Protein AF-A0A7R9QWK0-F1 (afdb_monomer_lite)

Sequence (122 aa):
MKLILGSCLAAILIASVVCPYTEADCKTKAAFSAKATQLTTAITGAQQQLDTVMAQKAQLPAQYQTALTKLQTDLKTFKTNKESLNSKVQSGKIDLPTACQQALTMVEQLKTDLQAVTQAAG

Secondary structure (DSSP, 8-state):
---HHHHHHHHHHHHHH-----GGGGS-HHHHHHHHHHHHHHHHHHHHHHHHHHHTGGGS-HHHHHHHHHHHHHHHHHHHHHHHHHHHHHHT-S-HHHHHHHHHHHHHHHHHHHHHHHHHH-

Organism: NCBI:txid334625

Radius of gyration: 15.69 Å; chains: 1; bounding box: 42×20×44 Å

Structure (mmCIF, N/CA/C/O backbone):
data_AF-A0A7R9QWK0-F1
#
_entry.id   AF-A0A7R9QWK0-F1
#
loop_
_atom_site.group_PDB
_atom_site.id
_atom_site.type_symbol
_atom_site.label_atom_id
_atom_site.label_al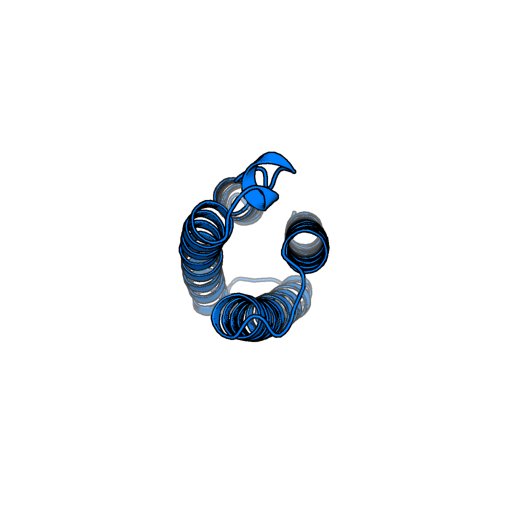t_id
_atom_site.label_comp_id
_atom_site.label_asym_id
_atom_site.label_entity_id
_atom_site.label_seq_id
_atom_site.pdbx_PDB_ins_code
_atom_site.Cartn_x
_atom_site.Cartn_y
_atom_site.Cartn_z
_atom_site.occupancy
_atom_site.B_iso_or_equiv
_atom_site.auth_seq_id
_atom_site.auth_comp_id
_atom_site.auth_asym_id
_atom_site.auth_atom_id
_atom_site.pdbx_PDB_model_num
ATOM 1 N N . MET A 1 1 ? -25.035 12.238 18.654 1.00 40.19 1 MET A N 1
ATOM 2 C CA . MET A 1 1 ? -24.098 12.973 17.779 1.00 40.19 1 MET A CA 1
ATOM 3 C C . MET A 1 1 ? -23.587 11.986 16.745 1.00 40.19 1 MET A C 1
ATOM 5 O O . MET A 1 1 ? -22.878 11.060 17.106 1.00 40.19 1 MET A O 1
ATOM 9 N N . LYS A 1 2 ? -24.091 12.084 15.511 1.00 37.00 2 LYS A N 1
ATOM 10 C CA . LYS A 1 2 ? -23.735 11.188 14.400 1.00 37.00 2 LYS A CA 1
ATOM 11 C C . LYS A 1 2 ? -22.254 11.380 14.067 1.00 37.00 2 LYS A C 1
ATOM 13 O O . LYS A 1 2 ? -21.807 12.520 13.994 1.00 37.00 2 LYS A O 1
ATOM 18 N N . LEU A 1 3 ? -21.517 10.278 13.937 1.00 38.09 3 LEU A N 1
ATOM 19 C CA . LEU A 1 3 ? -20.088 10.244 13.643 1.00 38.09 3 LEU A CA 1
ATOM 20 C C . LEU A 1 3 ? -19.778 11.036 12.362 1.00 38.09 3 LEU A C 1
ATOM 22 O O . LEU A 1 3 ? -19.935 10.534 11.258 1.00 38.09 3 LEU A O 1
ATOM 26 N N . ILE A 1 4 ? -19.292 12.269 12.507 1.00 45.44 4 ILE A N 1
ATOM 27 C CA . ILE A 1 4 ? -18.701 13.040 11.398 1.00 45.44 4 ILE A CA 1
ATOM 28 C C . ILE A 1 4 ? -17.282 12.514 11.081 1.00 45.44 4 ILE A C 1
ATOM 30 O O . ILE A 1 4 ? -16.742 12.766 10.006 1.00 45.44 4 ILE A O 1
ATOM 34 N N . LEU A 1 5 ? -16.686 11.715 11.982 1.00 46.22 5 LEU A N 1
ATOM 35 C CA . LEU A 1 5 ? -15.348 11.142 11.800 1.00 46.22 5 LEU A CA 1
ATOM 36 C C . LEU A 1 5 ? -15.275 10.117 10.655 1.00 46.22 5 LEU A C 1
ATOM 38 O O . LEU A 1 5 ? -14.282 10.122 9.932 1.00 46.22 5 LEU A O 1
ATOM 42 N N . GLY A 1 6 ? -16.308 9.288 10.450 1.00 47.09 6 GLY A N 1
ATOM 43 C CA . GLY A 1 6 ? -16.308 8.254 9.403 1.00 47.09 6 GLY A CA 1
ATOM 44 C C . GLY A 1 6 ? -16.246 8.845 7.992 1.00 47.09 6 GLY A C 1
ATOM 45 O O . GLY A 1 6 ? -15.434 8.426 7.172 1.00 47.09 6 GLY A O 1
ATOM 46 N N . SER A 1 7 ? -17.029 9.895 7.735 1.00 44.91 7 SER A N 1
ATOM 47 C CA . SER A 1 7 ? -17.120 10.537 6.417 1.00 44.91 7 SER A CA 1
ATOM 48 C C . SER A 1 7 ? -15.888 11.377 6.067 1.00 44.91 7 SER A C 1
ATOM 50 O O . SER A 1 7 ? -15.486 11.422 4.906 1.00 44.91 7 SER A O 1
ATOM 52 N N . CYS A 1 8 ? -15.271 12.030 7.060 1.00 43.31 8 CYS A N 1
ATOM 53 C CA . CYS A 1 8 ? -14.083 12.858 6.841 1.00 43.31 8 CYS A CA 1
ATOM 54 C C . CYS A 1 8 ? -12.834 12.003 6.603 1.00 43.31 8 CYS A C 1
ATOM 56 O O . CYS A 1 8 ? -12.086 12.272 5.665 1.00 43.31 8 CYS A O 1
ATOM 58 N N . LEU A 1 9 ? -12.628 10.941 7.396 1.00 49.28 9 LEU A N 1
ATOM 59 C CA . LEU A 1 9 ? -11.493 10.043 7.176 1.00 49.28 9 LEU A CA 1
ATOM 60 C C . LEU A 1 9 ? -11.585 9.363 5.817 1.00 49.28 9 LEU A C 1
ATOM 62 O O . LEU A 1 9 ? -10.611 9.343 5.076 1.00 49.28 9 LEU A O 1
ATOM 66 N N . ALA A 1 10 ? -12.773 8.869 5.478 1.00 51.31 10 ALA A N 1
ATOM 67 C CA . ALA A 1 10 ? -13.052 8.218 4.212 1.00 51.31 10 ALA A CA 1
ATOM 68 C C . ALA A 1 10 ? -12.766 9.108 3.005 1.00 51.31 10 ALA A C 1
ATOM 70 O O . ALA A 1 10 ? -12.036 8.714 2.100 1.00 51.31 10 ALA A O 1
ATOM 71 N N . ALA A 1 11 ? -13.317 10.323 2.996 1.00 47.47 11 ALA A N 1
ATOM 72 C CA . ALA A 1 11 ? -13.163 11.233 1.870 1.00 47.47 11 ALA A CA 1
ATOM 73 C C . ALA A 1 11 ? -11.697 11.644 1.669 1.00 47.47 11 ALA A C 1
ATOM 75 O O . ALA A 1 11 ? -11.235 11.715 0.532 1.00 47.47 11 ALA A O 1
ATOM 76 N N . ILE A 1 12 ? -10.950 11.862 2.756 1.00 48.72 12 ILE A N 1
ATOM 77 C CA . ILE A 1 12 ? -9.572 12.361 2.695 1.00 48.72 12 ILE A CA 1
ATOM 78 C C . ILE A 1 12 ? -8.573 11.232 2.391 1.00 48.72 12 ILE A C 1
ATOM 80 O O . ILE A 1 12 ? -7.686 11.406 1.548 1.00 48.72 12 ILE A O 1
ATOM 84 N N . LEU A 1 13 ? -8.736 10.058 3.010 1.00 52.69 13 LEU A N 1
ATOM 85 C CA . LEU A 1 13 ? -7.923 8.873 2.728 1.00 52.69 13 LEU A CA 1
ATOM 86 C C . LEU A 1 13 ? -8.114 8.408 1.281 1.00 52.69 13 LEU A C 1
ATOM 88 O O . LEU A 1 13 ? -7.133 8.157 0.585 1.00 52.69 13 LEU A O 1
ATOM 92 N N . ILE A 1 14 ? -9.361 8.3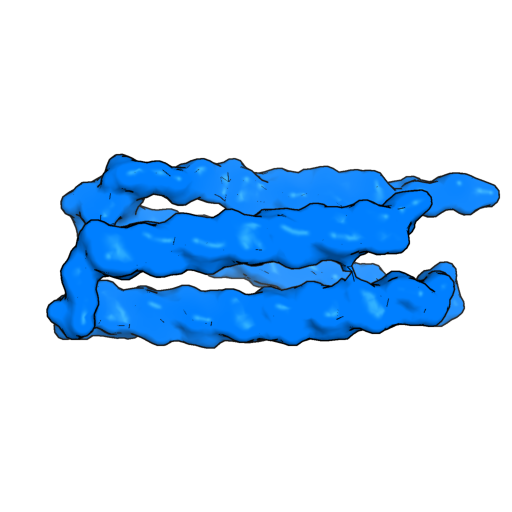59 0.796 1.00 54.94 14 ILE A N 1
ATOM 93 C CA . ILE A 1 14 ? -9.651 7.979 -0.590 1.00 54.94 14 ILE A CA 1
ATOM 94 C C . ILE A 1 14 ? -9.072 9.030 -1.542 1.00 54.94 14 ILE A C 1
ATOM 96 O O . ILE A 1 14 ? -8.322 8.651 -2.436 1.00 54.94 14 ILE A O 1
ATOM 100 N N . ALA A 1 15 ? -9.316 10.330 -1.320 1.00 49.25 15 ALA A N 1
ATOM 101 C CA . ALA A 1 15 ? -8.802 11.412 -2.174 1.00 49.25 15 ALA A CA 1
ATOM 102 C C . ALA A 1 15 ? -7.272 11.401 -2.320 1.00 49.25 15 ALA A C 1
ATOM 104 O O . ALA A 1 15 ? -6.759 11.679 -3.402 1.00 49.25 15 ALA A O 1
ATOM 105 N N . SER A 1 16 ? -6.549 11.021 -1.263 1.00 53.16 16 SER A N 1
ATOM 106 C CA . SER A 1 16 ? -5.086 10.918 -1.285 1.00 53.16 16 SER A CA 1
ATOM 107 C C . SER A 1 16 ? -4.596 9.776 -2.187 1.00 53.16 16 SER A C 1
ATOM 109 O O . SER A 1 16 ? -3.557 9.903 -2.829 1.00 53.16 16 SER A O 1
ATOM 111 N N . VAL A 1 17 ? -5.346 8.669 -2.266 1.00 54.25 17 VAL A N 1
ATOM 112 C CA . VAL A 1 17 ? -5.006 7.475 -3.066 1.00 54.25 17 VAL A CA 1
ATOM 113 C C . VAL A 1 17 ? -5.615 7.533 -4.482 1.00 54.25 17 VAL A C 1
ATOM 115 O O . VAL A 1 17 ? -5.187 6.784 -5.357 1.00 54.25 17 VAL A O 1
ATOM 118 N N . VAL A 1 18 ? -6.541 8.464 -4.776 1.00 51.56 18 VAL A N 1
ATOM 119 C CA . VAL A 1 18 ? -7.109 8.701 -6.129 1.00 51.56 18 VAL A CA 1
ATOM 120 C C . VAL A 1 18 ? -6.140 9.475 -7.038 1.00 51.56 18 VAL A C 1
ATOM 122 O O . VAL A 1 18 ? -6.521 10.386 -7.768 1.00 51.56 18 VAL A O 1
ATOM 125 N N . CYS A 1 19 ? -4.861 9.113 -7.052 1.00 51.28 19 CYS A N 1
ATOM 126 C CA . CYS A 1 19 ? -4.064 9.365 -8.245 1.00 51.28 19 CYS A CA 1
ATOM 127 C C . CYS A 1 19 ? -4.353 8.209 -9.207 1.00 51.28 19 CYS A C 1
ATOM 129 O O . CYS A 1 19 ? -3.926 7.093 -8.907 1.00 51.28 19 CYS A O 1
ATOM 131 N N . PRO A 1 20 ? -5.062 8.422 -10.336 1.00 57.34 20 PRO A N 1
ATOM 132 C CA . PRO A 1 20 ? -5.326 7.346 -11.281 1.00 57.34 20 PRO A CA 1
ATOM 133 C C . PRO A 1 20 ? -3.981 6.832 -11.782 1.00 57.34 20 PRO A C 1
ATOM 135 O O . PRO A 1 20 ? -3.261 7.557 -12.466 1.00 57.34 20 PRO A O 1
ATOM 138 N N . TYR A 1 21 ? -3.592 5.633 -11.357 1.00 63.69 21 TYR A N 1
ATOM 139 C CA . TYR A 1 21 ? -2.498 4.904 -11.980 1.00 63.69 21 TYR A CA 1
ATOM 140 C C . TYR A 1 21 ? -3.051 4.433 -13.327 1.00 63.69 21 TYR A C 1
ATOM 142 O O . TYR A 1 21 ? -4.153 3.895 -13.390 1.00 63.69 21 TYR A O 1
ATOM 150 N N . THR A 1 22 ? -2.365 4.747 -14.414 1.00 66.62 22 THR A N 1
ATOM 151 C CA . THR A 1 22 ? -2.833 4.538 -15.788 1.00 66.62 22 THR A CA 1
ATOM 152 C C . THR A 1 22 ? -1.776 3.799 -16.590 1.00 66.62 22 THR A C 1
ATOM 154 O O . THR A 1 22 ? -0.594 3.836 -16.255 1.00 66.62 22 THR A O 1
ATOM 157 N N . GLU A 1 23 ? -2.169 3.195 -17.710 1.00 64.31 23 GLU A N 1
ATOM 158 C CA . GLU A 1 23 ? -1.219 2.576 -18.646 1.00 64.31 23 GLU A CA 1
ATOM 159 C C . GLU A 1 23 ? -0.157 3.568 -19.162 1.00 64.31 23 GLU A C 1
ATOM 161 O O . GLU A 1 23 ? 0.963 3.186 -19.506 1.00 64.31 23 GLU A O 1
ATOM 166 N N . ALA A 1 24 ? -0.465 4.872 -19.165 1.00 66.69 24 ALA A N 1
ATOM 167 C CA . ALA A 1 24 ? 0.492 5.916 -19.516 1.00 66.69 24 ALA A CA 1
ATOM 168 C C . ALA A 1 24 ? 1.651 6.030 -18.507 1.00 66.69 24 ALA A C 1
ATOM 170 O O . ALA A 1 24 ? 2.767 6.370 -18.910 1.00 66.69 24 ALA A O 1
ATOM 171 N N . ASP A 1 25 ? 1.424 5.684 -17.234 1.00 68.38 25 ASP A N 1
ATOM 172 C CA . ASP A 1 25 ? 2.461 5.639 -16.197 1.00 68.38 25 ASP A CA 1
ATOM 173 C C . ASP A 1 25 ? 3.463 4.486 -16.443 1.00 68.38 25 ASP A C 1
ATOM 175 O O . ASP A 1 25 ? 4.599 4.538 -15.967 1.00 68.38 25 ASP A O 1
ATOM 179 N N . CYS A 1 26 ? 3.091 3.484 -17.255 1.00 70.19 26 CYS A N 1
ATOM 180 C CA . CYS A 1 26 ? 3.942 2.343 -17.609 1.00 70.19 26 CYS A CA 1
ATOM 181 C C . CYS A 1 26 ? 4.935 2.637 -18.748 1.00 70.19 26 CYS A C 1
ATOM 183 O O . CYS A 1 26 ? 5.789 1.802 -19.047 1.00 70.19 26 CYS A O 1
ATOM 185 N N . LYS A 1 27 ? 4.835 3.799 -19.414 1.00 73.62 27 LYS A N 1
ATOM 186 C CA . LYS A 1 27 ? 5.612 4.090 -20.635 1.00 73.62 27 LYS A CA 1
ATOM 187 C C . LYS A 1 27 ? 7.108 4.233 -20.385 1.00 73.62 27 LYS A C 1
ATOM 189 O O . LYS A 1 27 ? 7.907 3.948 -21.270 1.00 73.62 27 LYS A O 1
ATOM 194 N N . THR A 1 28 ? 7.500 4.716 -19.207 1.00 82.12 28 THR A N 1
ATOM 195 C CA . THR A 1 28 ? 8.912 4.912 -18.868 1.00 82.12 28 THR A CA 1
ATOM 196 C C . THR A 1 28 ? 9.169 4.658 -17.390 1.00 82.12 28 THR A C 1
ATOM 198 O O . THR A 1 28 ? 8.324 4.909 -16.532 1.00 82.12 28 THR A O 1
ATOM 201 N N . LYS A 1 29 ? 10.400 4.248 -17.075 1.00 79.56 29 LYS A N 1
ATOM 202 C CA . LYS A 1 29 ? 10.895 4.137 -15.696 1.00 79.56 29 LYS A CA 1
ATOM 203 C C . LYS A 1 29 ? 10.761 5.446 -14.912 1.00 79.56 29 LYS A C 1
ATOM 205 O O . LYS A 1 29 ? 10.480 5.414 -13.718 1.00 79.56 29 LYS A O 1
ATOM 210 N N . ALA A 1 30 ? 10.932 6.587 -15.581 1.00 80.19 30 ALA A N 1
ATOM 211 C CA . ALA A 1 30 ? 10.773 7.906 -14.977 1.00 80.19 30 ALA A CA 1
ATOM 212 C C . ALA A 1 30 ? 9.311 8.186 -14.586 1.00 80.19 30 ALA A C 1
ATOM 214 O O . ALA A 1 30 ? 9.063 8.615 -13.460 1.00 80.19 30 ALA A O 1
ATOM 215 N N . ALA A 1 31 ? 8.352 7.880 -15.468 1.00 79.94 31 ALA A N 1
ATOM 216 C CA . ALA A 1 31 ? 6.923 8.022 -15.185 1.00 79.94 31 ALA A CA 1
ATOM 217 C C . ALA A 1 31 ? 6.484 7.111 -14.026 1.00 79.94 31 ALA A C 1
ATOM 219 O O . ALA A 1 31 ? 5.903 7.594 -13.052 1.00 79.94 31 ALA A O 1
ATOM 220 N N . PHE A 1 32 ? 6.879 5.833 -14.061 1.00 81.69 32 PHE A N 1
ATOM 221 C CA . PHE A 1 32 ? 6.637 4.888 -12.968 1.00 81.69 32 PHE A CA 1
ATOM 222 C C . PHE A 1 32 ? 7.205 5.404 -11.638 1.00 81.69 32 PHE A C 1
ATOM 224 O O . PHE A 1 32 ? 6.519 5.402 -10.617 1.00 81.69 32 PHE A O 1
ATOM 231 N N . SER A 1 33 ? 8.452 5.888 -11.642 1.00 79.38 33 SER A N 1
ATOM 232 C CA . SER A 1 33 ? 9.128 6.409 -10.448 1.00 79.38 33 SER A CA 1
ATOM 233 C C . SER A 1 33 ? 8.437 7.657 -9.882 1.00 79.38 33 SER A C 1
ATOM 235 O O . SER A 1 33 ? 8.272 7.778 -8.665 1.00 79.38 33 SER A O 1
ATOM 237 N N . ALA A 1 34 ? 7.991 8.578 -10.741 1.00 80.75 34 ALA A N 1
ATOM 238 C CA . ALA A 1 34 ? 7.240 9.761 -10.325 1.00 80.75 34 ALA A CA 1
ATOM 239 C C . ALA A 1 34 ? 5.904 9.368 -9.676 1.00 80.75 34 ALA A C 1
ATOM 241 O O . ALA A 1 34 ? 5.567 9.848 -8.590 1.00 80.75 34 ALA A O 1
ATOM 242 N N . LYS A 1 35 ? 5.185 8.417 -10.280 1.00 79.75 35 LYS A N 1
ATOM 243 C CA . LYS A 1 35 ? 3.917 7.921 -9.746 1.00 79.75 35 LYS A CA 1
ATOM 244 C C . LYS A 1 35 ? 4.090 7.143 -8.443 1.00 79.75 35 LYS A C 1
ATOM 246 O O . LYS A 1 35 ? 3.336 7.343 -7.494 1.00 79.75 35 LYS A O 1
ATOM 251 N N . ALA A 1 36 ? 5.126 6.314 -8.350 1.00 76.81 36 ALA A N 1
ATOM 252 C CA . ALA A 1 36 ? 5.491 5.612 -7.122 1.00 76.81 36 ALA A CA 1
ATOM 253 C C . ALA A 1 36 ? 5.836 6.589 -5.984 1.00 76.81 36 ALA A C 1
ATOM 255 O O . ALA A 1 36 ? 5.548 6.309 -4.817 1.00 76.81 36 ALA A O 1
ATOM 256 N N . THR A 1 37 ? 6.410 7.750 -6.309 1.00 80.31 37 THR A N 1
ATOM 257 C CA . THR A 1 37 ? 6.673 8.825 -5.342 1.00 80.31 37 THR A CA 1
ATOM 258 C C . THR A 1 37 ? 5.370 9.461 -4.85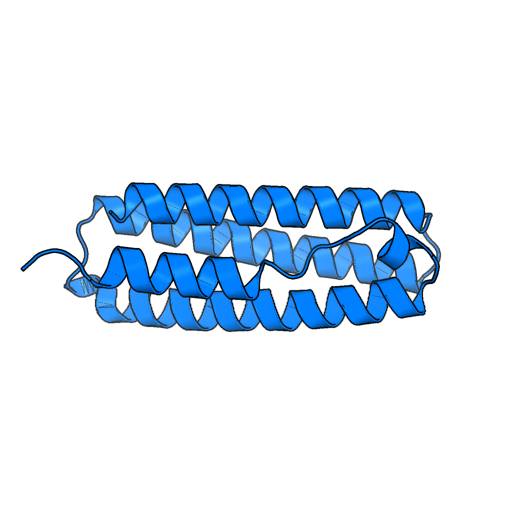7 1.00 80.31 37 THR A C 1
ATOM 260 O O . THR A 1 37 ? 5.159 9.538 -3.650 1.00 80.31 37 THR A O 1
ATOM 263 N N . GLN A 1 38 ? 4.453 9.817 -5.764 1.00 77.31 38 GLN A N 1
ATOM 264 C CA . GLN A 1 38 ? 3.124 10.335 -5.397 1.00 77.31 38 GLN A CA 1
ATOM 265 C C . GLN A 1 38 ? 2.354 9.357 -4.504 1.00 77.31 38 GLN A C 1
ATOM 267 O O . GLN A 1 38 ? 1.821 9.738 -3.464 1.00 77.31 38 GLN A O 1
ATOM 272 N N . LEU A 1 39 ? 2.372 8.074 -4.864 1.00 75.75 39 LEU A N 1
ATOM 273 C CA . LEU A 1 39 ? 1.769 7.013 -4.071 1.00 75.75 39 LEU A CA 1
ATOM 274 C C . LEU A 1 39 ? 2.420 6.898 -2.684 1.00 75.75 39 LEU A C 1
ATOM 276 O O . LEU A 1 39 ? 1.731 6.699 -1.692 1.00 75.75 39 LEU A O 1
ATOM 280 N N . THR A 1 40 ? 3.739 7.075 -2.584 1.00 78.12 40 THR A N 1
ATOM 281 C CA . THR A 1 40 ? 4.445 7.088 -1.291 1.00 78.12 40 THR A CA 1
ATOM 282 C C . THR A 1 40 ? 3.957 8.224 -0.394 1.00 78.12 40 THR A C 1
ATOM 284 O O . THR A 1 40 ? 3.706 8.000 0.792 1.00 78.12 40 THR A O 1
ATOM 287 N N . THR A 1 41 ? 3.771 9.420 -0.955 1.00 79.50 41 THR A N 1
ATOM 288 C CA . THR A 1 41 ? 3.193 10.561 -0.237 1.00 79.50 41 THR A CA 1
ATOM 289 C C . THR A 1 41 ? 1.768 10.257 0.222 1.00 79.50 41 THR A C 1
ATOM 291 O O . THR A 1 41 ? 1.446 10.489 1.385 1.00 79.50 41 THR A O 1
ATOM 294 N N . ALA A 1 42 ? 0.947 9.656 -0.644 1.00 75.94 42 ALA A N 1
ATOM 295 C CA . ALA A 1 42 ? -0.425 9.264 -0.324 1.00 75.94 42 ALA A CA 1
ATOM 296 C C . ALA A 1 42 ? -0.505 8.255 0.834 1.00 75.94 42 ALA A C 1
ATOM 298 O O . ALA A 1 42 ? -1.232 8.490 1.795 1.00 75.94 42 ALA A O 1
ATOM 299 N N . ILE A 1 43 ? 0.281 7.170 0.786 1.00 75.69 43 ILE A N 1
ATOM 300 C CA . ILE A 1 43 ? 0.371 6.172 1.871 1.00 75.69 43 ILE A CA 1
ATOM 301 C C . ILE A 1 43 ? 0.805 6.840 3.175 1.00 75.69 43 ILE A C 1
ATOM 303 O O . ILE A 1 43 ? 0.282 6.531 4.238 1.00 75.69 43 ILE A O 1
ATOM 307 N N . THR A 1 44 ? 1.789 7.738 3.104 1.00 79.69 44 THR A N 1
ATOM 308 C CA . THR A 1 44 ? 2.343 8.392 4.295 1.00 79.69 44 THR A CA 1
ATOM 309 C C . THR A 1 44 ? 1.311 9.315 4.937 1.00 79.69 44 THR A C 1
ATOM 311 O O . THR A 1 44 ? 1.119 9.255 6.149 1.00 79.69 44 THR A O 1
ATOM 314 N N . GLY A 1 45 ? 0.597 10.109 4.134 1.00 77.38 45 GLY A N 1
ATOM 315 C CA . GLY A 1 45 ? -0.521 10.922 4.614 1.00 77.38 45 GLY A CA 1
ATOM 316 C C . GLY A 1 45 ? -1.645 10.064 5.198 1.00 77.38 45 GLY A C 1
ATOM 317 O O . GLY A 1 45 ? -2.148 10.360 6.280 1.00 77.38 45 GLY A O 1
ATOM 318 N N . ALA A 1 46 ? -1.972 8.950 4.538 1.00 73.56 46 ALA A N 1
ATOM 319 C CA . ALA A 1 46 ? -2.957 7.992 5.024 1.00 73.56 46 ALA A CA 1
ATOM 320 C C . ALA A 1 46 ? -2.570 7.391 6.383 1.00 73.56 46 ALA A C 1
ATOM 322 O O . ALA A 1 46 ? -3.395 7.322 7.293 1.00 73.56 46 ALA A O 1
ATOM 323 N N . GLN A 1 47 ? -1.301 7.014 6.544 1.00 77.00 47 GLN A N 1
ATOM 324 C CA . GLN A 1 47 ? -0.775 6.476 7.792 1.00 77.00 47 GLN A CA 1
ATOM 325 C C . GLN A 1 47 ? -0.851 7.504 8.926 1.00 77.00 47 GLN A C 1
ATOM 327 O O . GLN A 1 47 ? -1.328 7.173 10.005 1.00 77.00 47 GLN A O 1
ATOM 332 N N . GLN A 1 48 ? -0.456 8.757 8.683 1.00 78.56 48 GLN A N 1
ATOM 333 C CA . GLN A 1 48 ? -0.527 9.821 9.694 1.00 78.56 48 GLN A CA 1
ATOM 334 C C . GLN A 1 48 ? -1.965 10.089 10.160 1.00 78.56 48 GLN A C 1
ATOM 336 O O . GLN A 1 48 ? -2.217 10.310 11.348 1.00 78.56 48 GLN A O 1
ATOM 341 N N . GLN A 1 49 ? -2.924 10.051 9.236 1.00 73.44 49 GLN A N 1
ATOM 342 C CA . GLN A 1 49 ? -4.341 10.205 9.564 1.00 73.44 49 GLN A CA 1
ATOM 343 C C . GLN A 1 49 ? -4.869 9.011 10.356 1.00 73.44 49 GLN A C 1
ATOM 345 O O . GLN A 1 49 ? -5.557 9.198 11.360 1.00 73.44 49 GLN A O 1
ATOM 350 N N . LEU A 1 50 ? -4.503 7.793 9.951 1.00 74.62 50 LEU A N 1
ATOM 351 C CA . LEU A 1 50 ? -4.839 6.576 10.679 1.00 74.62 50 LEU A CA 1
ATOM 352 C C . LEU A 1 50 ? -4.279 6.605 12.108 1.00 74.62 50 LEU A C 1
ATOM 354 O O . LEU A 1 50 ? -5.011 6.332 13.057 1.00 74.62 50 LEU A O 1
ATOM 358 N N . ASP A 1 51 ? -3.018 7.006 12.274 1.00 76.19 51 ASP A N 1
ATOM 359 C CA . ASP A 1 51 ? -2.364 7.151 13.578 1.00 76.19 51 ASP A CA 1
ATOM 360 C C . ASP A 1 51 ? -3.072 8.201 14.447 1.00 76.19 51 ASP A C 1
ATOM 362 O O . ASP A 1 51 ? -3.300 7.969 15.634 1.00 76.19 51 ASP A O 1
ATOM 366 N N . THR A 1 52 ? -3.512 9.315 13.852 1.00 74.94 52 THR A N 1
ATOM 367 C CA . THR A 1 52 ? -4.290 10.356 14.549 1.00 74.94 52 THR A CA 1
ATOM 368 C C . THR A 1 52 ? -5.620 9.811 15.077 1.00 74.94 52 THR A C 1
ATOM 370 O O . THR A 1 52 ? -5.998 10.080 16.218 1.00 74.94 52 THR A O 1
ATOM 373 N N . VAL A 1 53 ? -6.324 8.998 14.288 1.00 71.38 53 VAL A N 1
ATOM 374 C CA . VAL A 1 53 ? -7.586 8.371 14.716 1.00 71.38 53 VAL A CA 1
ATOM 375 C C . VAL A 1 53 ? -7.360 7.302 15.769 1.00 71.38 53 VAL A C 1
ATOM 377 O O . VAL A 1 53 ? -8.105 7.224 16.744 1.00 71.38 53 VAL A O 1
ATOM 380 N N . MET A 1 54 ? -6.309 6.500 15.622 1.00 72.38 54 MET A N 1
ATOM 381 C CA . MET A 1 54 ? -5.935 5.528 16.643 1.00 72.38 54 MET A CA 1
ATOM 382 C C . MET A 1 54 ? -5.474 6.194 17.943 1.00 72.38 54 MET A C 1
ATOM 384 O O . MET A 1 54 ? -5.668 5.619 19.009 1.00 72.38 54 MET A O 1
ATOM 388 N N . ALA A 1 55 ? -4.934 7.412 17.913 1.00 72.00 55 ALA A N 1
ATOM 389 C CA . ALA A 1 55 ? -4.672 8.176 19.133 1.00 72.00 55 ALA A CA 1
ATOM 390 C C . ALA A 1 55 ? -5.977 8.600 19.839 1.00 72.00 55 ALA A C 1
ATOM 392 O O . ALA A 1 55 ? -6.028 8.679 21.064 1.00 72.00 55 ALA A O 1
ATOM 393 N N . GLN A 1 56 ? -7.067 8.783 19.087 1.00 67.00 56 GLN A N 1
ATOM 394 C CA . GLN A 1 56 ? -8.413 9.067 19.604 1.00 67.00 56 GLN A CA 1
ATOM 395 C C . GLN A 1 56 ? -9.205 7.788 19.970 1.00 67.00 56 GLN A C 1
ATOM 397 O O . GLN A 1 56 ? -10.382 7.858 20.330 1.00 67.00 56 GLN A O 1
ATOM 402 N N . LYS A 1 57 ? -8.555 6.609 19.939 1.00 61.94 57 LYS A N 1
ATOM 403 C CA . LYS A 1 57 ? -9.124 5.260 20.163 1.00 61.94 57 LYS A CA 1
ATOM 404 C C . LYS A 1 57 ? -9.981 5.111 21.418 1.00 61.94 57 LYS A C 1
ATOM 406 O O . LYS A 1 57 ? -10.901 4.298 21.405 1.00 61.94 57 LYS A O 1
ATOM 411 N N . ALA A 1 58 ? -9.727 5.890 22.470 1.00 57.50 58 ALA A N 1
ATOM 412 C CA . ALA A 1 58 ? -10.526 5.863 23.698 1.00 57.50 58 ALA A CA 1
ATOM 413 C C . ALA A 1 58 ? -12.016 6.201 23.471 1.00 57.50 58 ALA A C 1
ATOM 415 O O . ALA A 1 58 ? -12.849 5.863 24.305 1.00 57.50 58 ALA A O 1
ATOM 416 N N . GLN A 1 59 ? -12.356 6.839 22.347 1.00 61.66 59 GLN A N 1
ATOM 417 C CA . GLN A 1 59 ? -13.722 7.234 21.992 1.00 61.66 59 GLN A CA 1
ATOM 418 C C . GLN A 1 59 ? -14.342 6.371 20.878 1.00 61.66 59 GLN A C 1
ATOM 420 O O . GLN A 1 59 ? -15.485 6.607 20.487 1.00 61.66 59 GLN A O 1
ATOM 425 N N . LEU A 1 60 ? -13.613 5.376 20.353 1.00 63.22 60 LEU A N 1
ATOM 426 C CA . LEU A 1 60 ? -14.059 4.552 19.227 1.00 63.22 60 LEU A CA 1
ATOM 427 C C . LEU A 1 60 ? -14.647 3.207 19.695 1.00 63.22 60 LEU A C 1
ATOM 429 O O . LEU A 1 60 ? -13.994 2.484 20.455 1.00 63.22 60 LEU A O 1
ATOM 433 N N . PRO A 1 61 ? -15.833 2.819 19.188 1.00 65.31 61 PRO A N 1
ATOM 434 C CA . PRO A 1 61 ? -16.377 1.471 19.328 1.00 65.31 61 PRO A CA 1
ATOM 435 C C . PRO A 1 61 ? -15.358 0.369 19.000 1.00 65.31 61 PRO A C 1
ATOM 437 O O . PRO A 1 61 ? -14.617 0.468 18.020 1.00 65.31 61 PRO A O 1
ATOM 440 N N . ALA A 1 62 ? -15.354 -0.718 19.781 1.00 70.00 62 ALA A N 1
ATOM 441 C CA . ALA A 1 62 ? -14.428 -1.847 19.612 1.00 70.00 62 ALA A CA 1
ATOM 442 C C . ALA A 1 62 ? -14.443 -2.434 18.184 1.00 70.00 62 ALA A C 1
ATOM 444 O O . ALA A 1 62 ? -13.400 -2.819 17.662 1.00 70.00 62 ALA A O 1
ATOM 445 N N . GLN A 1 63 ? -15.604 -2.410 17.520 1.00 61.47 63 GLN A N 1
ATOM 446 C CA . GLN A 1 63 ? -15.776 -2.842 16.128 1.00 61.47 63 GLN A CA 1
ATOM 447 C C . GLN A 1 63 ? -14.907 -2.062 15.121 1.00 61.47 63 GLN A C 1
ATOM 449 O O . GLN A 1 63 ? -14.476 -2.628 14.120 1.00 61.47 63 GLN A O 1
ATOM 454 N N . TYR A 1 64 ? -14.572 -0.797 15.398 1.00 69.38 64 TYR A N 1
ATOM 455 C CA . TYR A 1 64 ? -13.682 -0.006 14.541 1.00 69.38 64 TYR A CA 1
ATOM 456 C C . TYR A 1 64 ? -12.208 -0.254 14.835 1.00 69.38 64 TYR A C 1
ATOM 458 O O . TYR A 1 64 ? -11.375 -0.068 13.955 1.00 69.38 64 TYR A O 1
ATOM 466 N N . GLN A 1 65 ? -11.863 -0.720 16.037 1.00 71.50 65 GLN A N 1
ATOM 467 C CA . GLN A 1 65 ? -10.470 -1.003 16.384 1.00 71.50 65 GLN A CA 1
ATOM 468 C C . GLN A 1 65 ? -9.910 -2.136 15.519 1.00 71.50 65 GLN A C 1
ATOM 470 O O . GLN A 1 65 ? -8.811 -1.998 14.992 1.00 71.50 65 GLN A O 1
ATOM 475 N N . THR A 1 66 ? -10.690 -3.197 15.287 1.00 77.06 66 THR A N 1
ATOM 476 C CA . THR A 1 66 ? -10.298 -4.301 14.395 1.00 77.06 66 THR A CA 1
ATOM 477 C C . THR A 1 66 ? -10.094 -3.827 12.956 1.00 77.06 66 THR A C 1
ATOM 479 O O . THR A 1 66 ? -9.094 -4.180 12.330 1.00 77.06 66 THR A O 1
ATOM 482 N N . ALA A 1 67 ? -11.000 -2.990 12.439 1.00 73.69 67 ALA A N 1
ATOM 483 C CA . ALA A 1 67 ? -10.888 -2.438 11.090 1.00 73.69 67 ALA A CA 1
ATOM 484 C C . ALA A 1 67 ? -9.647 -1.538 10.948 1.00 73.69 67 ALA A C 1
ATOM 486 O O . ALA A 1 67 ? -8.873 -1.699 10.006 1.00 73.69 67 AL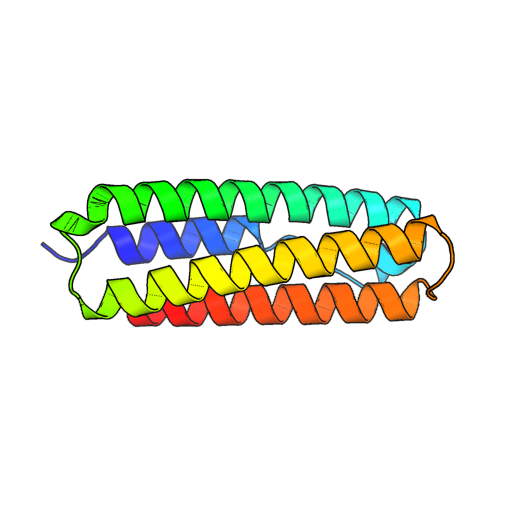A A O 1
ATOM 487 N N . LEU A 1 68 ? -9.398 -0.650 11.916 1.00 74.81 68 LEU A N 1
ATOM 488 C CA . LEU A 1 68 ? -8.226 0.231 11.922 1.00 74.81 68 LEU A CA 1
ATOM 489 C C . LEU A 1 68 ? -6.913 -0.563 12.014 1.00 74.81 68 LEU A C 1
ATOM 491 O O . LEU A 1 68 ? -5.976 -0.268 11.277 1.00 74.81 68 LEU A O 1
ATOM 495 N N . THR A 1 69 ? -6.847 -1.609 12.846 1.00 80.31 69 THR A N 1
ATOM 496 C CA . THR A 1 69 ? -5.672 -2.496 12.927 1.00 80.31 69 THR A CA 1
ATOM 497 C C . THR A 1 69 ? -5.434 -3.261 11.622 1.00 80.31 69 THR A C 1
ATOM 499 O O . THR A 1 69 ? -4.282 -3.396 11.194 1.00 80.31 69 THR A O 1
ATOM 502 N N . LYS A 1 70 ? -6.501 -3.722 10.951 1.00 80.75 70 LYS A N 1
ATOM 503 C CA . LYS A 1 70 ? -6.388 -4.336 9.620 1.00 80.75 70 LYS A CA 1
ATOM 504 C C . LYS A 1 70 ? -5.816 -3.336 8.612 1.00 80.75 70 LYS A C 1
ATOM 506 O O . LYS A 1 70 ? -4.802 -3.633 7.992 1.00 80.75 70 LYS A O 1
ATOM 511 N N . LEU A 1 71 ? -6.371 -2.126 8.535 1.00 77.44 71 LEU A N 1
ATOM 512 C CA . LEU A 1 71 ? -5.893 -1.085 7.618 1.00 77.44 71 LEU A CA 1
ATOM 513 C C . LEU A 1 71 ? -4.426 -0.712 7.857 1.00 77.44 71 LEU A C 1
ATOM 515 O O . LEU A 1 71 ? -3.672 -0.504 6.911 1.00 77.44 71 LEU A O 1
ATOM 519 N N . GLN A 1 72 ? -4.001 -0.662 9.118 1.00 82.56 72 GLN A N 1
ATOM 520 C CA . GLN A 1 72 ? -2.609 -0.396 9.475 1.00 82.56 72 GLN A CA 1
ATOM 521 C C . GLN A 1 72 ? -1.672 -1.501 8.957 1.00 82.56 72 GLN A C 1
ATOM 523 O O . GLN A 1 72 ? -0.572 -1.229 8.471 1.00 82.56 72 GLN A O 1
ATOM 528 N N . THR A 1 73 ? -2.126 -2.753 9.026 1.00 85.25 73 TH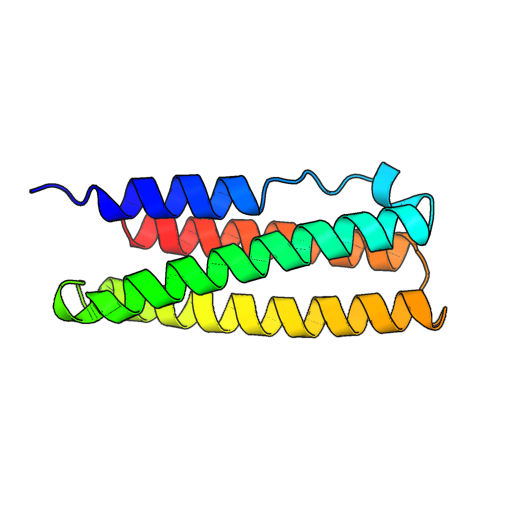R A N 1
ATOM 529 C CA . THR A 1 73 ? -1.406 -3.917 8.493 1.00 85.25 73 THR A CA 1
ATOM 530 C C . THR A 1 73 ? -1.352 -3.884 6.965 1.00 85.25 73 THR A C 1
ATOM 532 O O . THR A 1 73 ? -0.288 -4.113 6.382 1.00 85.25 73 THR A O 1
ATOM 535 N N . ASP A 1 74 ? -2.463 -3.535 6.318 1.00 83.00 74 ASP A N 1
ATOM 536 C CA . ASP A 1 74 ? -2.565 -3.434 4.861 1.00 83.00 74 ASP A CA 1
ATOM 537 C C . ASP A 1 74 ? -1.664 -2.309 4.323 1.00 83.00 74 ASP A C 1
ATOM 539 O O . ASP A 1 74 ? -0.871 -2.540 3.410 1.00 83.00 74 ASP A O 1
ATOM 543 N N . LEU A 1 75 ? -1.673 -1.124 4.949 1.00 80.31 75 LEU A N 1
ATOM 544 C CA . LEU A 1 75 ? -0.785 -0.003 4.601 1.00 80.31 75 LEU A CA 1
ATOM 545 C C . LEU A 1 75 ? 0.696 -0.370 4.743 1.00 80.31 75 LEU A C 1
ATOM 547 O O . LEU A 1 75 ? 1.510 -0.037 3.875 1.00 80.31 75 LEU A O 1
ATOM 551 N N . LYS A 1 76 ? 1.061 -1.088 5.811 1.00 85.50 76 LYS A N 1
ATOM 552 C CA . LYS A 1 76 ? 2.435 -1.566 6.013 1.00 85.50 76 LYS A CA 1
ATOM 553 C C . LYS A 1 76 ? 2.847 -2.550 4.918 1.00 85.50 76 LYS A C 1
ATOM 555 O O . LYS A 1 76 ? 3.916 -2.395 4.329 1.00 85.50 76 LYS A O 1
ATOM 560 N N . THR A 1 77 ? 1.985 -3.518 4.617 1.00 85.75 77 THR A N 1
ATOM 561 C CA . THR A 1 77 ? 2.205 -4.514 3.557 1.00 85.75 77 THR A CA 1
ATOM 562 C C . THR A 1 77 ? 2.364 -3.838 2.200 1.00 85.75 77 THR A C 1
ATOM 564 O O . THR A 1 77 ? 3.298 -4.124 1.451 1.00 85.75 77 THR A O 1
ATOM 567 N N . PHE A 1 78 ? 1.500 -2.870 1.912 1.00 82.44 78 PHE A N 1
ATOM 568 C CA . PHE A 1 78 ? 1.539 -2.083 0.693 1.00 82.44 78 PHE A CA 1
ATOM 569 C C . PHE A 1 78 ? 2.848 -1.299 0.551 1.00 82.44 78 PHE A C 1
ATOM 571 O O . PHE A 1 78 ? 3.470 -1.319 -0.512 1.00 82.44 78 PHE A O 1
ATOM 578 N N . LYS A 1 79 ? 3.321 -0.663 1.632 1.00 84.31 79 LYS A N 1
ATOM 579 C CA . LYS A 1 79 ? 4.605 0.050 1.647 1.00 84.31 79 LYS A CA 1
ATOM 580 C C . LYS A 1 79 ? 5.771 -0.880 1.301 1.00 84.31 79 LYS A C 1
ATOM 582 O O . LYS A 1 79 ? 6.558 -0.547 0.413 1.00 84.31 79 LYS A O 1
ATOM 587 N N . THR A 1 80 ? 5.840 -2.054 1.931 1.00 87.50 80 THR A N 1
ATOM 588 C CA . THR A 1 80 ? 6.875 -3.065 1.657 1.00 87.50 80 THR A CA 1
ATOM 589 C C . THR A 1 80 ? 6.811 -3.574 0.216 1.00 87.50 80 THR A C 1
ATOM 591 O O . THR A 1 80 ? 7.832 -3.634 -0.473 1.00 87.50 80 THR A O 1
ATOM 594 N N . ASN A 1 81 ? 5.614 -3.887 -0.280 1.00 85.50 81 ASN A N 1
ATOM 595 C CA . ASN A 1 81 ? 5.415 -4.367 -1.645 1.00 85.50 81 ASN A CA 1
ATOM 596 C C . ASN A 1 81 ? 5.820 -3.317 -2.690 1.00 85.50 81 ASN A C 1
ATOM 598 O O . ASN A 1 81 ? 6.539 -3.634 -3.638 1.00 85.50 81 ASN A O 1
ATOM 602 N N . LYS A 1 82 ? 5.440 -2.052 -2.481 1.00 83.94 82 LYS A N 1
ATOM 603 C CA . LYS A 1 82 ? 5.849 -0.921 -3.324 1.00 83.94 82 LYS A CA 1
ATOM 604 C C . LYS A 1 82 ? 7.366 -0.723 -3.320 1.00 83.94 82 LYS A C 1
ATOM 606 O O . LYS A 1 82 ? 7.947 -0.462 -4.370 1.00 83.94 82 LYS A O 1
ATOM 611 N N . GLU A 1 83 ? 8.023 -0.809 -2.165 1.00 86.38 83 GLU A N 1
ATOM 612 C CA . GLU A 1 83 ? 9.488 -0.706 -2.071 1.00 86.38 83 GLU A CA 1
ATOM 613 C C . GLU A 1 83 ? 10.184 -1.832 -2.846 1.00 86.38 83 GLU A C 1
ATOM 615 O O . GLU A 1 83 ? 11.094 -1.560 -3.633 1.00 86.38 83 GLU A O 1
ATOM 620 N N . SER A 1 84 ? 9.702 -3.071 -2.708 1.00 87.44 84 SER A N 1
ATOM 621 C CA . SER A 1 84 ? 10.185 -4.215 -3.491 1.00 87.44 84 SER A CA 1
ATOM 622 C C . SER A 1 84 ? 10.013 -3.981 -4.993 1.00 87.44 84 SER A C 1
ATOM 624 O O . SER A 1 84 ? 10.952 -4.163 -5.770 1.00 87.44 84 SER A O 1
ATOM 626 N N . LEU A 1 85 ? 8.836 -3.511 -5.406 1.00 84.50 85 LEU A N 1
ATOM 627 C CA . LEU A 1 85 ? 8.522 -3.214 -6.798 1.00 84.50 85 LEU A CA 1
ATOM 628 C C . LEU A 1 85 ? 9.437 -2.125 -7.370 1.00 84.50 85 LEU A C 1
ATOM 630 O O . LEU A 1 85 ? 10.013 -2.294 -8.444 1.00 84.50 85 LEU A O 1
ATOM 634 N N . ASN A 1 86 ? 9.643 -1.043 -6.618 1.00 83.31 86 ASN A N 1
ATOM 635 C CA . ASN A 1 86 ? 10.534 0.043 -7.007 1.00 83.31 86 ASN A CA 1
ATOM 636 C C . ASN A 1 86 ? 11.986 -0.442 -7.143 1.00 83.31 86 ASN A C 1
ATOM 638 O O . ASN A 1 86 ? 12.655 -0.111 -8.117 1.00 83.31 86 ASN A O 1
ATOM 642 N N . SER A 1 87 ? 12.459 -1.288 -6.222 1.00 85.94 87 SER A N 1
ATOM 643 C CA . SER A 1 87 ? 13.792 -1.902 -6.302 1.00 85.94 87 SER A CA 1
ATOM 644 C C . SER A 1 87 ? 13.950 -2.792 -7.543 1.00 85.94 87 SER A C 1
ATOM 646 O O . SER A 1 87 ? 14.964 -2.719 -8.247 1.00 85.94 87 SER A O 1
ATOM 648 N N . LYS A 1 88 ? 12.932 -3.594 -7.878 1.00 85.44 88 LYS A N 1
ATOM 649 C CA . LYS A 1 88 ? 12.931 -4.426 -9.091 1.00 85.44 88 LYS A CA 1
ATOM 650 C C . LYS A 1 88 ? 12.980 -3.577 -10.363 1.00 85.44 88 LYS A C 1
ATOM 652 O O . LYS A 1 88 ? 13.790 -3.861 -11.243 1.00 85.44 88 LYS A O 1
ATOM 657 N N . VAL A 1 89 ? 12.189 -2.504 -10.437 1.00 83.50 89 VAL A N 1
ATOM 658 C CA . VAL A 1 89 ? 12.208 -1.555 -11.566 1.00 83.50 89 VAL A CA 1
ATOM 659 C C . VAL A 1 89 ? 13.558 -0.833 -11.657 1.00 83.50 89 VAL A C 1
ATOM 661 O O . VAL A 1 89 ? 14.115 -0.654 -12.743 1.00 83.50 89 VAL A O 1
ATOM 664 N N . GLN A 1 90 ? 14.139 -0.441 -10.520 1.00 83.06 90 GLN A N 1
ATOM 665 C CA . GLN A 1 90 ? 15.450 0.206 -10.470 1.00 83.06 90 GLN A CA 1
ATOM 666 C C . GLN A 1 90 ? 16.578 -0.707 -10.950 1.00 83.06 90 GLN A C 1
ATOM 668 O O . GLN A 1 90 ? 17.405 -0.257 -11.742 1.00 83.06 90 GLN A O 1
ATOM 673 N N . SER A 1 91 ? 16.562 -1.975 -10.542 1.00 85.38 91 SER A N 1
ATOM 674 C CA . SER A 1 91 ? 17.553 -2.986 -10.926 1.00 85.38 91 SER A CA 1
ATOM 675 C C . SER A 1 91 ? 17.318 -3.621 -12.301 1.00 85.38 91 SER A C 1
ATOM 677 O O . SER A 1 91 ? 18.142 -4.418 -12.738 1.00 85.38 91 SER A O 1
ATOM 679 N N . GLY A 1 92 ? 16.211 -3.298 -12.982 1.00 81.88 92 GLY A N 1
ATOM 680 C CA . GLY A 1 92 ? 15.848 -3.909 -14.266 1.00 81.88 92 GLY A CA 1
ATOM 681 C C . GLY A 1 92 ? 15.451 -5.386 -14.159 1.00 81.88 92 GLY 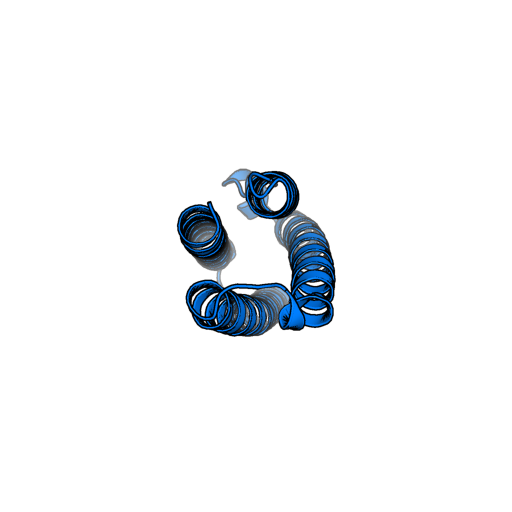A C 1
ATOM 682 O O . GLY A 1 92 ? 15.383 -6.077 -15.167 1.00 81.88 92 GLY A O 1
ATOM 683 N N . LYS A 1 93 ? 15.182 -5.883 -12.944 1.00 82.88 93 LYS A N 1
ATOM 684 C CA . LYS A 1 93 ? 14.802 -7.282 -12.666 1.00 82.88 93 LYS A CA 1
ATOM 685 C C . LYS A 1 93 ? 13.312 -7.564 -12.883 1.00 82.88 93 LYS A C 1
ATOM 687 O O . LYS A 1 93 ? 12.818 -8.618 -12.491 1.00 82.88 93 LYS A O 1
ATOM 692 N N . ILE A 1 94 ? 12.580 -6.603 -13.434 1.00 82.56 94 ILE A N 1
ATOM 693 C CA . ILE A 1 94 ? 11.169 -6.727 -13.779 1.00 82.56 94 ILE A CA 1
ATOM 694 C C . ILE A 1 94 ? 10.888 -5.893 -15.021 1.00 82.56 94 ILE A C 1
ATOM 696 O O . ILE A 1 94 ? 11.464 -4.818 -15.207 1.00 82.56 94 ILE A O 1
ATOM 700 N N . ASP A 1 95 ? 9.986 -6.400 -15.844 1.00 83.31 95 ASP A N 1
ATOM 701 C CA . ASP A 1 95 ? 9.428 -5.678 -16.972 1.00 83.31 95 ASP A CA 1
ATOM 702 C C . ASP A 1 95 ? 8.502 -4.539 -16.491 1.00 83.31 95 ASP A C 1
ATOM 704 O O . ASP A 1 95 ? 7.767 -4.685 -15.510 1.00 83.31 95 ASP A O 1
ATOM 708 N N . LEU A 1 96 ? 8.567 -3.384 -17.159 1.00 80.19 96 LEU A N 1
ATOM 709 C CA . LEU A 1 96 ? 7.819 -2.171 -16.796 1.00 80.19 96 LEU A CA 1
ATOM 710 C C . LEU A 1 96 ? 6.295 -2.385 -16.831 1.00 80.19 96 LEU A C 1
ATOM 712 O O . LEU A 1 96 ? 5.658 -2.084 -15.822 1.00 80.19 96 LEU A O 1
ATOM 716 N N . PRO A 1 97 ? 5.705 -2.930 -17.912 1.00 80.19 97 PRO A N 1
ATOM 717 C CA . PRO A 1 97 ? 4.306 -3.359 -17.942 1.00 80.19 97 PRO A CA 1
ATOM 718 C C . PRO A 1 97 ? 3.918 -4.267 -16.771 1.00 80.19 97 PRO A C 1
ATOM 720 O O . PRO A 1 97 ? 2.933 -3.998 -16.084 1.00 80.19 97 PRO A O 1
ATOM 723 N N . THR A 1 98 ? 4.725 -5.290 -16.476 1.00 82.25 98 THR A N 1
ATOM 724 C CA . THR A 1 98 ? 4.463 -6.200 -15.344 1.00 82.25 98 THR A CA 1
ATOM 725 C C . THR A 1 98 ? 4.474 -5.455 -14.009 1.00 82.25 98 THR A C 1
ATOM 727 O O . THR A 1 98 ? 3.588 -5.644 -13.172 1.00 82.25 98 THR A O 1
ATOM 730 N N . ALA A 1 99 ? 5.460 -4.579 -13.803 1.00 81.00 99 ALA A N 1
ATOM 731 C CA . ALA A 1 99 ? 5.541 -3.773 -12.594 1.00 81.00 99 ALA A CA 1
ATOM 732 C C . ALA A 1 99 ? 4.356 -2.809 -12.472 1.00 81.00 99 ALA A C 1
ATOM 734 O O . ALA A 1 99 ? 3.817 -2.613 -11.388 1.00 81.00 99 ALA A O 1
ATOM 735 N N . CYS A 1 100 ? 3.924 -2.240 -13.590 1.00 78.38 100 CYS A N 1
ATOM 736 C CA . CYS A 1 100 ? 2.789 -1.340 -13.656 1.00 78.38 100 CYS A CA 1
ATOM 737 C C . CYS A 1 100 ? 1.477 -2.046 -13.292 1.00 78.38 100 CYS A C 1
ATOM 739 O O . CYS A 1 100 ? 0.737 -1.556 -12.444 1.00 78.38 100 CYS A O 1
ATOM 741 N N . GLN A 1 101 ? 1.233 -3.241 -13.842 1.00 81.31 101 GLN A N 1
ATOM 742 C CA . GLN A 1 101 ? 0.063 -4.056 -13.509 1.00 81.31 101 GLN A CA 1
ATOM 743 C C . GLN A 1 101 ? 0.040 -4.434 -12.022 1.00 81.31 101 GLN A C 1
ATOM 745 O O . GLN A 1 101 ? -1.007 -4.391 -11.372 1.00 81.31 101 GLN A O 1
ATOM 750 N N . GLN A 1 102 ? 1.205 -4.768 -11.458 1.00 83.31 102 GLN A N 1
ATOM 751 C CA . GLN A 1 102 ? 1.338 -5.034 -10.027 1.00 83.31 102 GLN A CA 1
ATOM 752 C C . GLN A 1 102 ? 1.041 -3.781 -9.197 1.00 83.31 102 GLN A C 1
ATOM 754 O O . GLN A 1 102 ? 0.278 -3.870 -8.240 1.00 83.31 102 GLN A O 1
ATOM 759 N N . ALA A 1 103 ? 1.572 -2.613 -9.573 1.00 78.44 103 ALA A N 1
ATOM 760 C CA . ALA A 1 103 ? 1.275 -1.350 -8.896 1.00 78.44 103 ALA A CA 1
ATOM 761 C C . ALA A 1 103 ? -0.221 -0.999 -8.952 1.00 78.44 103 ALA A C 1
ATOM 763 O O . ALA A 1 103 ? -0.792 -0.633 -7.929 1.00 78.44 103 ALA A O 1
ATOM 764 N N . LEU A 1 104 ? -0.858 -1.161 -10.116 1.00 77.31 104 LEU A N 1
ATOM 765 C CA . LEU A 1 104 ? -2.298 -0.973 -10.321 1.00 77.31 104 LEU A CA 1
ATOM 766 C C . LEU A 1 104 ? -3.120 -1.860 -9.386 1.00 77.31 104 LEU A C 1
ATOM 768 O O . LEU A 1 104 ? -3.926 -1.354 -8.610 1.00 77.31 104 LEU A O 1
ATOM 772 N N . THR A 1 105 ? -2.835 -3.163 -9.396 1.00 82.69 105 THR A N 1
ATOM 773 C CA . THR A 1 105 ? -3.518 -4.151 -8.548 1.00 82.69 105 THR A CA 1
ATOM 774 C C . THR A 1 105 ? -3.360 -3.803 -7.072 1.00 82.69 105 THR A C 1
ATOM 776 O O . THR A 1 105 ? -4.314 -3.858 -6.300 1.00 82.69 105 THR A O 1
ATOM 779 N N . MET A 1 106 ? -2.152 -3.403 -6.666 1.00 78.44 106 MET A N 1
ATOM 780 C CA . MET A 1 106 ? -1.911 -2.964 -5.299 1.00 78.44 106 MET A CA 1
ATOM 781 C C . MET A 1 106 ? -2.788 -1.744 -4.972 1.00 78.44 106 MET A C 1
ATOM 783 O O . MET A 1 106 ? -3.394 -1.710 -3.903 1.00 78.44 106 MET A O 1
ATOM 787 N N . VAL A 1 107 ? -2.825 -0.716 -5.830 1.00 76.50 107 VAL A N 1
ATOM 788 C CA . VAL A 1 107 ? -3.588 0.526 -5.584 1.00 76.50 107 VAL A CA 1
ATOM 789 C C . VAL A 1 107 ? -5.089 0.246 -5.491 1.00 76.50 107 VAL A C 1
ATOM 791 O O . VAL A 1 107 ? -5.760 0.788 -4.613 1.00 76.50 107 VAL A O 1
ATOM 794 N N . GLU A 1 108 ? -5.617 -0.625 -6.349 1.00 78.00 108 GLU A N 1
ATOM 795 C CA . GLU A 1 108 ? -7.013 -1.073 -6.293 1.00 78.00 108 GLU A CA 1
ATOM 796 C C . GLU A 1 108 ? -7.326 -1.834 -5.002 1.00 78.00 108 GLU A C 1
ATOM 798 O O . GLU A 1 108 ? -8.357 -1.585 -4.368 1.00 78.00 108 GLU A O 1
ATOM 803 N N . GLN A 1 109 ? -6.415 -2.707 -4.567 1.00 78.56 109 GLN A N 1
ATOM 804 C CA . GLN A 1 109 ? -6.542 -3.415 -3.297 1.00 78.56 109 GLN A CA 1
ATOM 805 C C . GLN A 1 109 ? -6.550 -2.432 -2.120 1.00 78.56 109 GLN A C 1
ATOM 807 O O . GLN A 1 109 ? -7.458 -2.471 -1.295 1.00 78.56 109 GLN A O 1
ATOM 812 N N . LEU A 1 110 ? -5.614 -1.477 -2.097 1.00 76.44 110 LEU A N 1
ATOM 813 C CA . LEU A 1 110 ? -5.550 -0.437 -1.070 1.00 76.44 110 LEU A CA 1
ATOM 814 C C . LEU A 1 110 ? -6.847 0.382 -1.021 1.00 76.44 110 LEU A C 1
ATOM 816 O O . LEU A 1 110 ? -7.377 0.638 0.058 1.00 76.44 110 LEU A O 1
ATOM 820 N N . LYS A 1 111 ? -7.395 0.758 -2.181 1.00 74.69 111 LYS A N 1
ATOM 821 C CA . LYS A 1 111 ? -8.687 1.449 -2.276 1.00 74.69 111 LYS A CA 1
ATOM 822 C C . LYS A 1 111 ? -9.820 0.608 -1.683 1.00 74.69 111 LYS A C 1
ATOM 824 O O . LYS A 1 111 ? -10.651 1.152 -0.960 1.00 74.69 111 LYS A O 1
ATOM 829 N N . THR A 1 112 ? -9.842 -0.691 -1.967 1.00 77.69 112 THR A N 1
ATOM 830 C CA . THR A 1 112 ? -10.851 -1.625 -1.449 1.00 77.69 112 THR A CA 1
ATOM 831 C C . THR A 1 112 ? -10.753 -1.765 0.067 1.00 77.69 112 THR A C 1
ATOM 833 O O . THR A 1 112 ? -11.762 -1.644 0.757 1.00 77.69 112 THR A O 1
ATOM 836 N N . ASP A 1 113 ? -9.544 -1.937 0.606 1.00 75.62 113 ASP A N 1
ATOM 837 C CA . ASP A 1 113 ? -9.319 -2.043 2.050 1.00 75.62 113 ASP A CA 1
ATOM 838 C C . ASP A 1 113 ? -9.689 -0.739 2.777 1.00 75.62 113 ASP A C 1
ATOM 840 O O . ASP A 1 113 ? -10.361 -0.770 3.811 1.00 75.62 113 ASP A O 1
ATOM 844 N N . LEU A 1 114 ? -9.359 0.421 2.195 1.00 72.25 114 LEU A N 1
ATOM 845 C CA . LEU A 1 114 ? -9.810 1.728 2.690 1.00 72.25 114 LEU A CA 1
ATOM 846 C C . LEU A 1 114 ? -11.339 1.854 2.688 1.00 72.25 114 LEU A C 1
ATOM 848 O O . LEU A 1 114 ? -11.921 2.359 3.652 1.00 72.25 114 LEU A O 1
ATOM 852 N N . GLN A 1 115 ? -11.997 1.432 1.606 1.00 72.00 115 GLN A N 1
ATOM 853 C CA . GLN A 1 115 ? -13.455 1.463 1.491 1.00 72.00 115 GLN A CA 1
ATOM 854 C C . GLN A 1 115 ? -14.118 0.529 2.503 1.00 72.00 115 GLN A C 1
ATOM 856 O O . GLN A 1 115 ? -15.110 0.916 3.114 1.00 72.00 115 GLN A O 1
ATOM 861 N N . ALA A 1 116 ? -13.561 -0.660 2.728 1.00 70.19 116 ALA A N 1
ATOM 862 C CA . ALA A 1 116 ? -14.069 -1.606 3.712 1.00 70.19 116 ALA A CA 1
ATOM 863 C C . ALA A 1 116 ? -13.997 -1.030 5.133 1.00 70.19 116 ALA A C 1
ATOM 865 O O . ALA A 1 116 ? -14.964 -1.123 5.883 1.00 70.19 116 ALA A O 1
ATOM 866 N N . VAL A 1 117 ? -12.893 -0.365 5.493 1.00 67.62 117 VAL A N 1
ATOM 867 C CA . VAL A 1 117 ? -12.770 0.304 6.800 1.00 67.62 117 VAL A CA 1
ATOM 868 C C . VAL A 1 117 ? -13.684 1.517 6.911 1.00 67.62 117 VAL A C 1
ATOM 870 O O . VAL A 1 117 ? -14.288 1.731 7.956 1.00 67.62 117 VAL A O 1
ATOM 873 N N . THR A 1 118 ? -13.833 2.278 5.831 1.00 62.72 118 THR A N 1
ATOM 874 C CA . THR A 1 118 ? -14.777 3.398 5.749 1.00 62.72 118 THR A CA 1
ATOM 875 C C . THR A 1 118 ? -16.215 2.947 5.997 1.00 62.72 118 THR A C 1
ATOM 877 O O . THR A 1 118 ? -16.919 3.558 6.793 1.00 62.72 118 THR A O 1
ATOM 880 N N . GLN A 1 119 ? -16.652 1.885 5.317 1.00 63.31 119 GLN A N 1
ATOM 881 C CA . GLN A 1 119 ? -18.000 1.333 5.461 1.00 63.31 119 GLN A CA 1
ATOM 882 C C . GLN A 1 119 ? -18.195 0.693 6.824 1.00 63.31 119 GLN A C 1
ATOM 884 O O . GLN A 1 119 ? -19.267 0.812 7.400 1.00 63.31 119 GLN A O 1
ATOM 889 N N . ALA A 1 120 ? -17.155 0.044 7.350 1.00 56.53 120 ALA A N 1
ATOM 890 C CA . ALA A 1 120 ? -17.191 -0.435 8.713 1.00 56.53 120 ALA A CA 1
ATOM 891 C C . ALA A 1 120 ? -17.388 0.740 9.675 1.00 56.53 120 ALA A C 1
ATOM 893 O O . ALA A 1 120 ? -18.164 0.569 10.591 1.00 56.53 120 ALA A O 1
ATOM 894 N N . ALA A 1 121 ? -16.746 1.898 9.457 1.00 51.50 121 ALA A N 1
ATOM 895 C CA . ALA A 1 121 ? -16.749 3.079 10.333 1.00 51.50 121 ALA A CA 1
ATOM 896 C C . ALA A 1 121 ? -17.997 3.991 10.283 1.00 51.50 121 ALA A C 1
ATOM 898 O O . ALA A 1 121 ? -18.115 4.866 11.147 1.00 51.50 121 ALA A O 1
ATOM 899 N N . GLY A 1 122 ? -18.879 3.843 9.288 1.00 47.44 122 GLY A N 1
ATOM 900 C CA . GLY A 1 122 ? -20.104 4.644 9.113 1.00 47.44 122 GLY A CA 1
ATOM 901 C C . GLY A 1 122 ? -21.335 3.997 9.729 1.00 47.44 122 GLY A C 1
ATOM 902 O O . GLY A 1 122 ? -22.094 4.730 10.404 1.00 47.44 122 GLY A O 1
#

pLDDT: mean 71.48, std 12.84, range [37.0, 87.5]

Foldseek 3Di:
DPPPPLVVLLVLLLVQLPPPLDVVCLPDLVSVVVVLVSNVVSLVVNLVSLVVVVVVVVPDDPLLVVLSVVLNVLSVVLVVQSVVLNVCSVVVVDRSVVSSVVNNVSSVVNSVSSVVSSVSRD